Protein AF-A0A1H8RDU5-F1 (afdb_monomer)

Foldseek 3Di:
DWDADPVGFTKDWDWDDDPQKIKTWIDTPVDPPQIFMFIDGNDDSVVRNVVRVVSSVVD

Mean predicted aligned error: 2.86 Å

Radius of gyration: 10.93 Å; Cα contacts (8 Å, |Δi|>4): 119; chains: 1; bounding box: 26×18×29 Å

Sequence (59 aa):
MIGETTSGELIAGHTGGGPGSAVAVYHRLDKRTATAAAFEPDGADATVEATCVGLLGQQ

pLDDT: mean 93.53, std 4.86, range [70.06, 98.06]

Secondary structure (DSSP, 8-state):
-EEE-TT--EEEEEEEEETTEEEEEEEETT-TT-EEEEEEET--HHHHHHHHHHHHTT-

Nearest PDB structures (foldseek):
  3akn-assembly1_A  TM=5.858E-01  e=2.245E-01  Rattus norvegicus
  2db2-assembly1_A  TM=5.218E-01  e=2.329E+00  Homo sapiens
  5gsc-assembly2_B  TM=5.682E-01  e=2.999E+00  Klebsiella aerogenes
  2lba-assembly1_A  TM=4.154E-01  e=2.999E+00  Gallus gallus
  3f1v-assembly1_B  TM=3.948E-01  e=9.359E+00  Escherichia coli

Solvent-accessible surface area (backbone atoms only — not comparable to full-atom values): 3249 Å² total; per-residue (Å²): 92,75,52,65,49,99,86,66,50,46,33,39,36,52,67,50,67,55,95,65,24,12,36,15,39,42,30,39,76,89,38,99,84,43,65,33,67,26,75,27,79,69,38,48,51,71,58,20,39,51,53,17,52,55,55,46,72,76,103

Structure (mmCIF, N/CA/C/O backbone):
data_AF-A0A1H8RDU5-F1
#
_entry.id   AF-A0A1H8RDU5-F1
#
loop_
_atom_site.group_PDB
_atom_site.id
_atom_site.type_symbol
_atom_site.label_atom_id
_atom_site.label_alt_id
_atom_site.label_comp_id
_atom_site.label_asym_id
_atom_site.label_entity_id
_atom_site.label_seq_id
_atom_site.pdbx_PDB_ins_code
_atom_site.Cartn_x
_atom_site.Cartn_y
_atom_site.Cartn_z
_atom_site.occupancy
_atom_site.B_iso_or_equiv
_atom_site.auth_seq_id
_atom_site.auth_comp_id
_atom_site.auth_asym_id
_atom_site.auth_atom_id
_atom_site.pdbx_PDB_model_num
ATOM 1 N N . MET A 1 1 ? 6.848 3.824 6.814 1.00 85.69 1 MET A N 1
ATOM 2 C CA . MET A 1 1 ? 5.999 5.029 6.747 1.00 85.69 1 MET A CA 1
ATOM 3 C C . MET A 1 1 ? 4.903 4.910 7.798 1.00 85.69 1 MET A C 1
ATOM 5 O O . MET A 1 1 ? 4.390 3.814 7.996 1.00 85.69 1 MET A O 1
ATOM 9 N N . ILE A 1 2 ? 4.581 6.008 8.481 1.00 92.56 2 ILE A N 1
ATOM 10 C CA . ILE A 1 2 ? 3.321 6.183 9.217 1.00 92.56 2 ILE A CA 1
ATOM 11 C C . ILE A 1 2 ? 2.619 7.355 8.541 1.00 92.56 2 ILE A C 1
ATOM 13 O O . ILE A 1 2 ? 3.281 8.352 8.244 1.00 92.56 2 ILE A O 1
ATOM 17 N N . GLY A 1 3 ? 1.330 7.221 8.263 1.00 91.75 3 GLY A N 1
ATOM 18 C CA . GLY A 1 3 ? 0.573 8.225 7.531 1.00 91.75 3 GLY A CA 1
ATOM 19 C C . GLY A 1 3 ? -0.921 8.128 7.787 1.00 91.75 3 GLY A C 1
ATOM 20 O O . GLY A 1 3 ? -1.392 7.264 8.525 1.00 91.75 3 GLY A O 1
ATOM 21 N N . GLU A 1 4 ? -1.648 9.039 7.160 1.00 93.25 4 GLU A N 1
ATOM 22 C CA . GLU A 1 4 ? -3.103 9.099 7.171 1.00 93.25 4 GLU A CA 1
ATOM 23 C C . GLU A 1 4 ? -3.589 9.031 5.723 1.00 93.25 4 GLU A C 1
ATOM 25 O O . GLU A 1 4 ? -3.023 9.688 4.844 1.00 93.25 4 GLU A O 1
ATOM 30 N N . THR A 1 5 ? -4.591 8.198 5.455 1.00 89.06 5 THR A N 1
ATOM 31 C CA . THR A 1 5 ? -5.220 8.120 4.131 1.00 89.06 5 THR A CA 1
ATOM 32 C C . THR A 1 5 ? -6.067 9.369 3.867 1.00 89.06 5 THR A C 1
ATOM 34 O O . THR A 1 5 ? -6.423 10.115 4.777 1.00 89.06 5 THR A O 1
ATOM 37 N N . THR A 1 6 ? -6.501 9.573 2.621 1.00 87.25 6 THR A N 1
ATOM 38 C CA . THR A 1 6 ? -7.456 10.647 2.283 1.00 87.25 6 THR A CA 1
ATOM 39 C C . THR A 1 6 ? -8.823 10.495 2.956 1.00 87.25 6 THR A C 1
ATOM 41 O O . THR A 1 6 ? -9.584 11.458 2.996 1.00 87.25 6 THR A O 1
ATOM 44 N N . SER A 1 7 ? -9.144 9.300 3.456 1.00 86.75 7 SER A N 1
ATOM 45 C CA . SER A 1 7 ? -10.389 9.008 4.177 1.00 86.75 7 SER A CA 1
ATOM 46 C C . SER A 1 7 ? -10.231 9.116 5.701 1.00 86.75 7 SER A C 1
ATOM 48 O O . SER A 1 7 ? -11.206 8.928 6.426 1.00 86.75 7 SER A O 1
ATOM 50 N N . GLY A 1 8 ? -9.031 9.453 6.193 1.00 89.81 8 GLY A N 1
ATOM 51 C CA . GLY A 1 8 ? -8.743 9.679 7.610 1.00 89.81 8 GLY A CA 1
ATOM 52 C C . GLY A 1 8 ? -8.293 8.439 8.390 1.00 89.81 8 GLY A C 1
ATOM 53 O O . GLY A 1 8 ? -8.234 8.475 9.620 1.00 89.81 8 GLY A O 1
ATOM 54 N N . GLU A 1 9 ? -7.989 7.317 7.726 1.00 90.56 9 GLU A N 1
ATOM 55 C CA . GLU A 1 9 ? -7.456 6.145 8.424 1.00 90.56 9 GLU A CA 1
ATOM 56 C C . GLU A 1 9 ? -5.968 6.317 8.727 1.00 90.56 9 GLU A C 1
ATOM 58 O O . GLU A 1 9 ? -5.154 6.551 7.833 1.00 90.56 9 GLU A O 1
ATOM 63 N N . LEU A 1 10 ? -5.594 6.114 9.990 1.00 94.94 10 LEU A N 1
ATOM 64 C CA . LEU A 1 10 ? -4.195 6.063 10.399 1.00 94.94 10 LEU A CA 1
ATOM 65 C C . LEU A 1 10 ? -3.593 4.713 10.014 1.00 94.94 10 LEU A C 1
ATOM 67 O O . LEU A 1 10 ? -4.060 3.663 10.466 1.00 94.94 10 LEU A O 1
ATOM 71 N N . ILE A 1 11 ? -2.529 4.736 9.217 1.00 96.00 11 ILE A N 1
ATOM 72 C CA . ILE A 1 11 ? -1.862 3.536 8.715 1.00 96.00 11 ILE A CA 1
ATOM 73 C C . ILE A 1 11 ? -0.360 3.559 8.991 1.00 96.00 11 ILE A C 1
ATOM 75 O O . ILE A 1 11 ? 0.290 4.606 9.029 1.00 96.00 11 ILE A O 1
ATOM 79 N N . ALA A 1 12 ? 0.213 2.371 9.144 1.00 96.88 12 ALA A N 1
ATOM 80 C CA . ALA A 1 12 ? 1.652 2.158 9.130 1.00 96.88 12 ALA A CA 1
ATOM 81 C C . ALA A 1 12 ? 2.005 1.062 8.130 1.00 96.88 12 ALA A C 1
ATOM 83 O O . ALA A 1 12 ? 1.293 0.066 8.002 1.00 96.88 12 ALA A O 1
ATOM 84 N N . GLY A 1 13 ? 3.109 1.243 7.418 1.00 96.25 13 GLY A N 1
ATOM 85 C CA . GLY A 1 13 ? 3.510 0.311 6.377 1.00 96.25 13 GLY A CA 1
ATOM 86 C C . GLY A 1 13 ? 4.623 0.835 5.492 1.00 96.25 13 GLY A C 1
ATOM 87 O O . GLY A 1 13 ? 5.327 1.788 5.845 1.00 96.25 13 GLY A O 1
ATOM 88 N N . HIS A 1 14 ? 4.814 0.184 4.356 1.00 97.62 14 HIS A N 1
ATOM 89 C CA . HIS A 1 14 ? 5.841 0.560 3.400 1.00 97.62 14 HIS A CA 1
ATOM 90 C C . HIS A 1 14 ? 5.449 0.146 1.985 1.00 97.62 14 HIS A C 1
ATOM 92 O O . HIS A 1 14 ? 4.943 -0.957 1.772 1.00 97.62 14 HIS A O 1
ATOM 98 N N . THR A 1 15 ? 5.756 1.029 1.042 1.00 97.44 15 THR A N 1
ATOM 99 C CA . THR A 1 15 ? 5.781 0.750 -0.389 1.00 97.44 15 THR A CA 1
ATOM 100 C C . THR A 1 15 ? 7.233 0.600 -0.823 1.00 97.44 15 THR A C 1
ATOM 102 O O . THR A 1 15 ? 8.081 1.394 -0.412 1.00 97.44 15 THR A O 1
ATOM 105 N N . GLY A 1 16 ? 7.517 -0.421 -1.625 1.00 96.31 16 GLY A N 1
ATOM 106 C CA . GLY A 1 16 ? 8.828 -0.662 -2.210 1.00 96.31 16 GLY A CA 1
ATOM 107 C C . GLY A 1 16 ? 8.714 -1.013 -3.689 1.00 96.31 16 GLY A C 1
ATOM 108 O O . GLY A 1 16 ? 8.029 -1.971 -4.051 1.00 96.31 16 GLY A O 1
ATOM 109 N N . GLY A 1 17 ? 9.414 -0.252 -4.523 1.00 96.19 17 GLY A N 1
ATOM 110 C CA . GLY A 1 17 ? 9.576 -0.512 -5.950 1.00 96.19 17 GLY A CA 1
ATOM 111 C C . GLY A 1 17 ? 10.930 -1.133 -6.290 1.00 96.19 17 GLY A C 1
ATOM 112 O O . GLY A 1 17 ? 1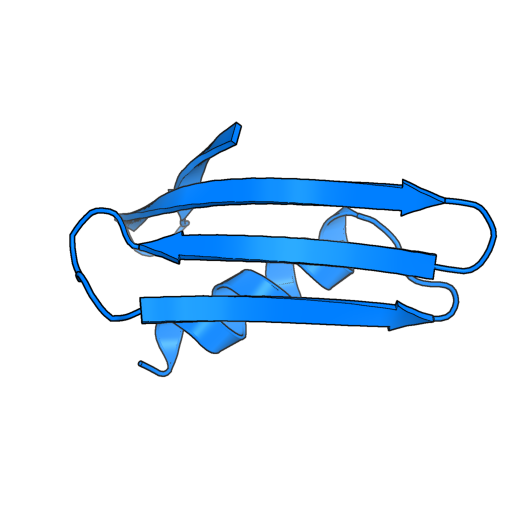1.946 -0.867 -5.642 1.00 96.19 17 GLY A O 1
ATOM 113 N N . GLY A 1 18 ? 10.953 -1.944 -7.345 1.00 93.56 18 GLY A N 1
ATOM 114 C CA . GLY A 1 18 ? 12.163 -2.486 -7.959 1.00 93.56 18 GLY A CA 1
ATOM 115 C C . GLY A 1 18 ? 11.975 -2.708 -9.463 1.00 93.56 18 GLY A C 1
ATOM 116 O O . GLY A 1 18 ? 10.883 -2.498 -9.992 1.00 93.56 18 GLY A O 1
ATOM 117 N N . PRO A 1 19 ? 13.021 -3.128 -10.197 1.00 94.62 19 PRO A N 1
ATOM 118 C CA . PRO A 1 19 ? 12.883 -3.426 -11.618 1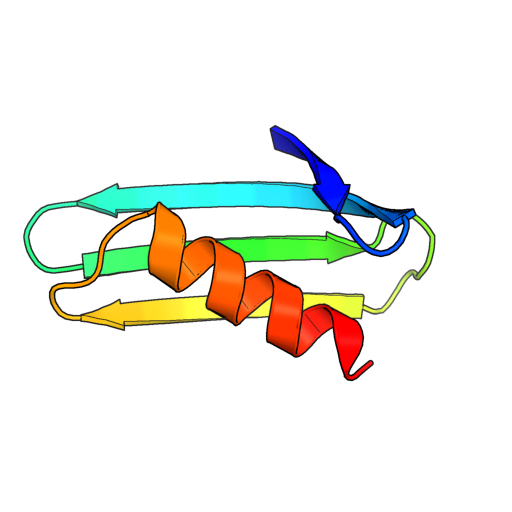.00 94.62 19 PRO A CA 1
ATOM 119 C C . PRO A 1 19 ? 11.746 -4.427 -11.878 1.00 94.62 19 PRO A C 1
ATOM 121 O O . PRO A 1 19 ? 11.779 -5.551 -11.378 1.00 94.62 19 PRO A O 1
ATOM 124 N N . GLY A 1 20 ? 10.744 -4.004 -12.655 1.00 95.00 20 GLY A N 1
ATOM 125 C CA . GLY A 1 20 ? 9.623 -4.842 -13.092 1.00 95.00 20 GLY A CA 1
ATOM 126 C C . GLY A 1 20 ? 8.529 -5.100 -12.052 1.00 95.00 20 GLY A C 1
ATOM 127 O O . GLY A 1 20 ? 7.653 -5.921 -12.314 1.00 95.00 20 GLY A O 1
ATOM 128 N N . SER A 1 21 ? 8.546 -4.461 -10.874 1.00 96.19 21 SER A N 1
ATOM 129 C CA . SER A 1 21 ? 7.427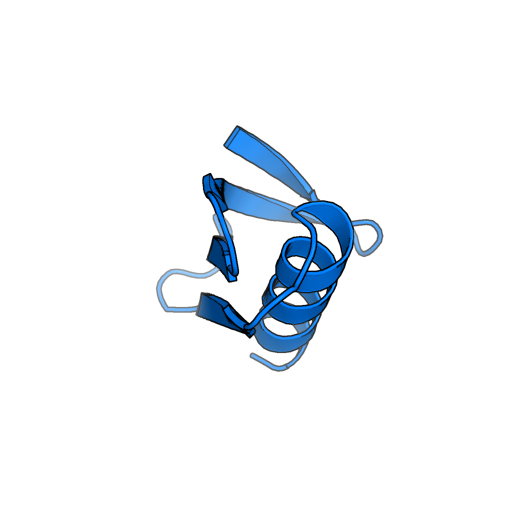 -4.583 -9.926 1.00 96.19 21 SER A CA 1
ATOM 130 C C . SER A 1 21 ? 7.433 -3.550 -8.804 1.00 96.19 21 SER A C 1
ATOM 132 O O . SER A 1 21 ? 8.473 -2.996 -8.445 1.00 96.19 21 SER A O 1
ATOM 134 N N . ALA A 1 22 ? 6.268 -3.384 -8.186 1.00 98.00 22 ALA A N 1
ATOM 135 C CA . ALA A 1 22 ? 6.118 -2.682 -6.923 1.00 98.00 22 ALA A CA 1
ATOM 136 C C . ALA A 1 22 ? 5.255 -3.495 -5.945 1.00 98.00 22 ALA A C 1
ATOM 138 O O . ALA A 1 22 ? 4.398 -4.290 -6.344 1.00 98.00 22 ALA A O 1
ATOM 139 N N . VAL A 1 23 ? 5.490 -3.299 -4.649 1.00 98.06 23 VAL A N 1
ATOM 140 C CA . VAL A 1 23 ? 4.716 -3.902 -3.558 1.00 98.06 23 VAL A CA 1
ATOM 141 C C . VAL A 1 23 ? 4.401 -2.852 -2.500 1.00 98.06 23 VAL A C 1
ATOM 143 O O . VAL A 1 23 ? 5.245 -2.022 -2.171 1.00 98.06 23 VAL A O 1
ATOM 146 N N . ALA A 1 24 ? 3.204 -2.918 -1.930 1.00 98.06 24 ALA A N 1
ATOM 147 C CA . ALA A 1 24 ? 2.809 -2.131 -0.770 1.00 98.06 24 ALA A CA 1
ATOM 148 C C . ALA A 1 24 ? 2.227 -3.046 0.305 1.00 98.06 24 ALA A C 1
ATOM 150 O O . ALA A 1 24 ? 1.482 -3.977 0.000 1.00 98.06 24 ALA A O 1
ATOM 151 N N . VAL A 1 25 ? 2.565 -2.779 1.566 1.00 98.06 25 VAL A N 1
ATOM 152 C CA . VAL A 1 25 ? 1.993 -3.462 2.732 1.00 98.06 25 VAL A CA 1
ATOM 153 C C . VAL A 1 25 ? 1.637 -2.417 3.771 1.00 98.06 25 VAL A C 1
ATOM 155 O O . VAL A 1 25 ? 2.506 -1.655 4.198 1.00 98.06 25 VAL A O 1
ATOM 158 N N . TYR A 1 26 ? 0.381 -2.414 4.205 1.00 97.50 26 TYR A N 1
ATOM 159 C CA . TYR A 1 26 ? -0.142 -1.432 5.147 1.00 97.50 26 TYR A CA 1
ATOM 160 C C . TYR A 1 26 ? -1.042 -2.081 6.201 1.00 97.50 26 TYR A C 1
ATOM 162 O O . TYR A 1 26 ? -1.778 -3.031 5.932 1.00 97.50 26 TYR A O 1
ATOM 170 N N . HIS A 1 27 ? -0.976 -1.548 7.417 1.00 96.75 27 HIS A N 1
ATOM 171 C CA . HIS A 1 27 ? -1.790 -1.929 8.565 1.00 96.75 27 HIS A CA 1
ATOM 172 C C . HIS A 1 27 ? -2.493 -0.697 9.134 1.00 96.75 27 HIS A C 1
ATOM 174 O O . HIS A 1 27 ? -1.860 0.348 9.302 1.00 96.75 27 HIS A O 1
ATOM 180 N N . ARG A 1 28 ? -3.777 -0.826 9.471 1.00 95.25 28 ARG A N 1
ATOM 181 C CA . ARG A 1 28 ? -4.540 0.200 10.189 1.00 95.25 28 ARG A CA 1
ATOM 182 C C . ARG A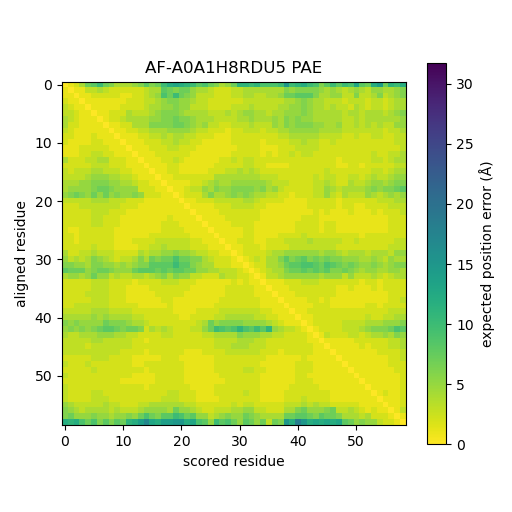 1 28 ? -4.156 0.232 11.660 1.00 95.25 28 ARG A C 1
ATOM 184 O O . ARG A 1 28 ? -4.285 -0.760 12.367 1.00 95.25 28 ARG A O 1
ATOM 191 N N . LEU A 1 29 ? -3.759 1.400 12.143 1.00 94.50 29 LEU A N 1
ATOM 192 C CA . LEU A 1 29 ? -3.356 1.597 13.535 1.00 94.50 29 LEU A CA 1
ATOM 193 C C . LEU A 1 29 ? -4.542 1.610 14.507 1.00 94.50 29 LEU A C 1
ATOM 195 O O . LEU A 1 29 ? -4.367 1.353 15.695 1.00 94.50 29 LEU A O 1
ATOM 199 N N . ASP A 1 30 ? -5.748 1.879 14.010 1.00 91.44 30 ASP A N 1
ATOM 200 C CA . ASP A 1 30 ? -6.989 1.898 14.787 1.00 91.44 30 ASP A CA 1
ATOM 201 C C . ASP A 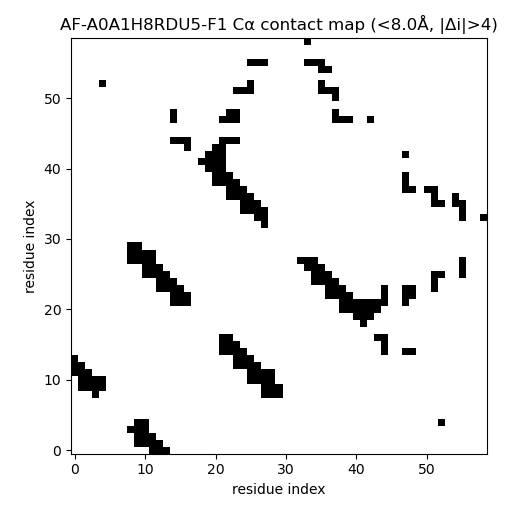1 30 ? -7.714 0.538 14.818 1.00 91.44 30 ASP A C 1
ATOM 203 O O . ASP A 1 30 ? -8.608 0.327 15.640 1.00 91.44 30 ASP A O 1
ATOM 207 N N . LYS A 1 31 ? -7.321 -0.414 13.958 1.00 90.56 31 LYS A N 1
ATOM 208 C CA . LYS A 1 31 ? -7.942 -1.741 13.837 1.00 90.56 31 LYS A CA 1
ATOM 209 C C . LYS A 1 31 ? -6.895 -2.854 13.869 1.00 90.56 31 LYS A C 1
ATOM 211 O O . LYS A 1 31 ? -6.183 -3.100 12.903 1.00 90.56 31 LYS A O 1
ATOM 216 N N . ARG A 1 32 ? -6.912 -3.650 14.942 1.00 85.31 32 ARG A N 1
ATOM 217 C CA . ARG A 1 32 ? -5.922 -4.712 15.206 1.00 85.31 32 ARG A CA 1
ATOM 218 C C . ARG A 1 32 ? -5.798 -5.788 14.113 1.00 85.31 32 ARG A C 1
ATOM 220 O O . ARG A 1 32 ? -4.763 -6.440 14.039 1.00 85.31 32 ARG A O 1
ATOM 227 N N . THR A 1 33 ? -6.826 -6.005 13.294 1.00 88.12 33 THR A N 1
ATOM 228 C CA . THR A 1 33 ? -6.862 -7.076 12.278 1.00 88.12 33 THR A CA 1
ATOM 229 C C . THR A 1 33 ? -6.943 -6.567 10.841 1.00 88.12 33 THR A C 1
ATOM 231 O O . THR A 1 33 ? -7.181 -7.368 9.942 1.00 88.12 33 THR A O 1
ATOM 234 N N . ALA A 1 34 ? -6.767 -5.265 10.605 1.00 93.81 34 ALA A N 1
ATOM 235 C CA . ALA A 1 34 ? -6.867 -4.698 9.265 1.00 93.81 34 ALA A CA 1
ATOM 236 C C . ALA A 1 34 ? -5.471 -4.457 8.679 1.00 93.81 34 ALA A C 1
ATOM 238 O O . ALA A 1 34 ? 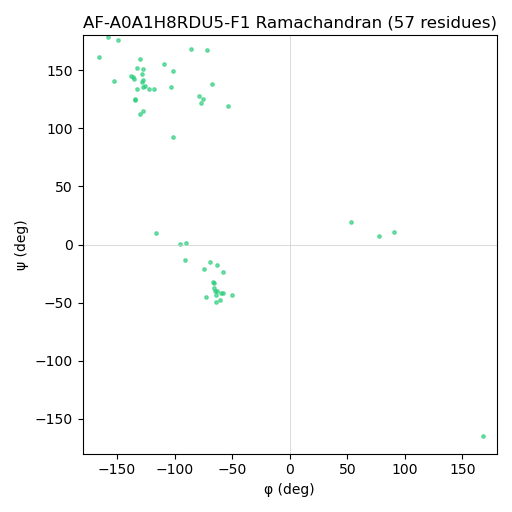-4.836 -3.430 8.918 1.00 93.81 34 ALA A O 1
ATOM 239 N N . THR A 1 35 ? -4.987 -5.453 7.943 1.00 96.25 35 THR A N 1
ATOM 240 C CA . THR A 1 35 ? -3.731 -5.419 7.188 1.00 96.25 35 THR A CA 1
ATOM 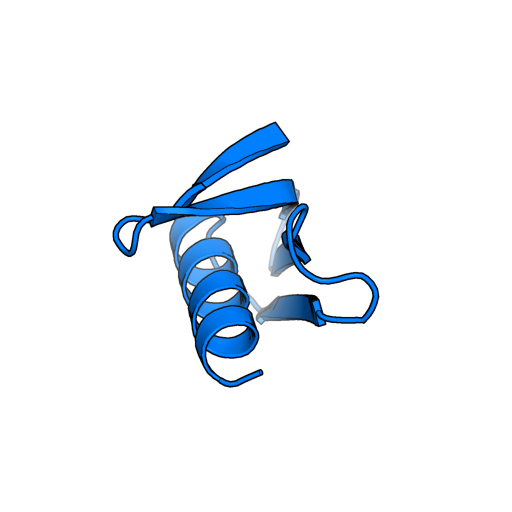241 C C . THR A 1 35 ? -4.029 -5.832 5.755 1.00 96.25 35 THR A C 1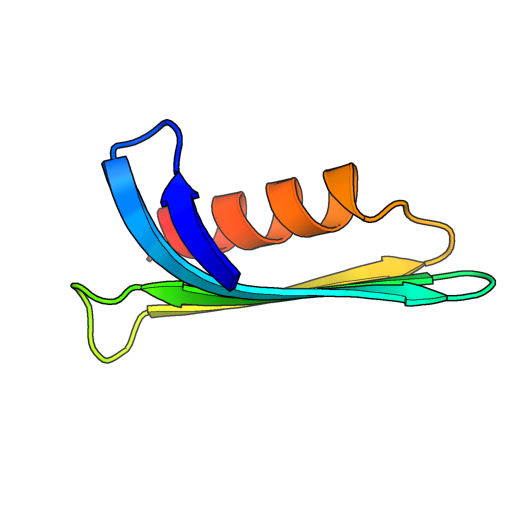
ATOM 243 O O . THR A 1 35 ? -4.720 -6.830 5.538 1.00 96.25 35 THR A O 1
ATOM 246 N N . ALA A 1 36 ? -3.475 -5.105 4.789 1.00 96.69 36 ALA A N 1
ATOM 247 C CA . ALA A 1 36 ? -3.508 -5.482 3.384 1.00 96.69 36 ALA A CA 1
ATOM 248 C C . ALA A 1 36 ? -2.113 -5.411 2.765 1.00 96.69 36 ALA A C 1
ATOM 250 O O . ALA A 1 36 ? -1.211 -4.736 3.268 1.00 96.69 36 ALA A O 1
ATOM 251 N N . ALA A 1 37 ? -1.969 -6.126 1.657 1.00 97.62 37 ALA A N 1
ATOM 252 C CA . ALA A 1 37 ? -0.822 -6.043 0.779 1.00 97.62 37 ALA A CA 1
ATOM 253 C C . ALA A 1 37 ? -1.308 -6.010 -0.672 1.00 97.62 37 ALA A C 1
ATOM 255 O O . ALA A 1 37 ? -2.277 -6.690 -1.014 1.00 97.62 37 ALA A O 1
ATOM 256 N N . ALA A 1 38 ? -0.616 -5.251 -1.512 1.00 98.00 38 ALA A N 1
ATOM 257 C CA . ALA A 1 38 ? -0.811 -5.241 -2.953 1.00 98.00 38 ALA A CA 1
ATOM 258 C C . ALA A 1 38 ? 0.532 -5.439 -3.655 1.00 98.00 38 ALA A C 1
ATOM 260 O O . ALA A 1 38 ? 1.572 -4.997 -3.167 1.00 98.00 38 ALA A O 1
ATOM 261 N N . PHE A 1 39 ? 0.495 -6.106 -4.803 1.00 97.69 39 PHE A N 1
ATOM 262 C CA . PHE A 1 39 ? 1.639 -6.324 -5.678 1.00 97.69 39 PHE A CA 1
ATOM 263 C C . PHE A 1 39 ? 1.219 -6.000 -7.106 1.00 97.69 39 PHE A C 1
ATOM 265 O O . PHE A 1 39 ? 0.168 -6.462 -7.554 1.00 97.69 39 PHE A O 1
ATOM 272 N N . GLU A 1 40 ? 2.049 -5.246 -7.815 1.00 97.44 40 GLU A N 1
ATOM 273 C CA . GLU A 1 40 ? 1.818 -4.892 -9.211 1.00 97.44 40 GLU A CA 1
ATOM 274 C C . GLU A 1 40 ? 3.050 -5.251 -10.056 1.00 97.44 40 GLU A C 1
ATOM 276 O O . GLU A 1 40 ? 4.119 -4.659 -9.856 1.00 97.44 40 GLU A O 1
ATOM 281 N N . PRO A 1 41 ? 2.935 -6.206 -11.001 1.00 96.44 41 PRO A N 1
ATOM 282 C CA . PRO A 1 41 ? 3.971 -6.422 -12.005 1.00 96.44 41 PRO A CA 1
ATOM 283 C C . PRO A 1 41 ? 4.031 -5.211 -12.939 1.00 96.44 41 PRO A C 1
ATOM 285 O O . PRO A 1 41 ? 2.994 -4.664 -13.313 1.00 96.44 41 PRO A O 1
ATOM 288 N N . ASP A 1 42 ? 5.246 -4.781 -13.276 1.00 95.12 42 ASP A N 1
ATOM 289 C CA . ASP A 1 42 ? 5.526 -3.576 -14.070 1.00 95.12 42 ASP A CA 1
ATOM 290 C C . ASP A 1 42 ? 4.856 -2.291 -13.526 1.00 95.12 42 ASP A C 1
ATOM 292 O O . ASP A 1 42 ? 4.692 -1.305 -14.245 1.00 95.12 42 ASP A O 1
ATOM 296 N N . GLY A 1 43 ? 4.463 -2.305 -12.247 1.00 89.81 43 GLY A N 1
ATOM 297 C CA . GLY A 1 43 ? 3.763 -1.215 -11.576 1.00 89.81 43 GLY A CA 1
ATOM 298 C C . GLY A 1 43 ? 4.695 -0.157 -10.992 1.00 89.81 43 GLY A C 1
ATOM 299 O O . GLY A 1 43 ? 5.907 -0.346 -10.878 1.00 89.81 43 GLY A O 1
ATOM 300 N N . ALA A 1 44 ? 4.100 0.964 -10.588 1.00 93.75 44 ALA A N 1
ATOM 301 C CA . ALA A 1 44 ? 4.780 2.045 -9.888 1.00 93.75 44 ALA A CA 1
ATOM 302 C C . ALA A 1 44 ? 4.342 2.104 -8.420 1.00 93.75 44 ALA A C 1
ATOM 304 O O . ALA A 1 44 ? 3.220 1.728 -8.077 1.00 93.75 44 ALA A O 1
ATOM 305 N N . ASP A 1 45 ? 5.202 2.661 -7.566 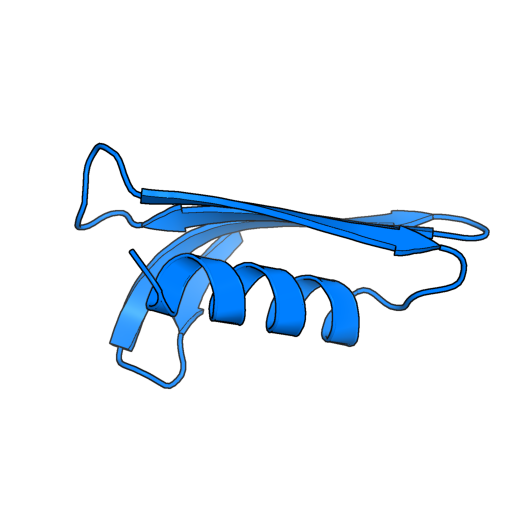1.00 94.25 45 ASP A N 1
ATOM 306 C CA . ASP A 1 45 ? 4.949 2.831 -6.131 1.00 94.25 45 ASP A CA 1
ATOM 307 C C . ASP A 1 45 ? 3.583 3.483 -5.856 1.00 94.25 45 ASP A C 1
ATOM 309 O O . ASP A 1 45 ? 2.819 3.014 -5.017 1.00 94.25 45 ASP A O 1
ATOM 313 N N . ALA A 1 46 ? 3.233 4.525 -6.614 1.00 92.88 46 ALA A N 1
ATOM 314 C CA . ALA A 1 46 ? 1.981 5.251 -6.421 1.00 92.88 46 ALA A CA 1
ATOM 315 C C . ALA A 1 46 ? 0.727 4.404 -6.714 1.00 92.88 46 ALA A C 1
ATOM 317 O O . ALA A 1 46 ? -0.259 4.518 -5.985 1.00 92.88 46 ALA A O 1
ATOM 318 N N . THR A 1 47 ? 0.734 3.561 -7.757 1.00 95.56 47 THR A N 1
ATOM 319 C CA . THR A 1 47 ? -0.430 2.710 -8.060 1.00 95.56 47 THR A CA 1
ATOM 320 C C . THR A 1 47 ? -0.567 1.578 -7.058 1.00 95.56 47 THR A C 1
ATOM 322 O O . THR A 1 47 ? -1.657 1.399 -6.517 1.00 95.56 47 THR A O 1
ATOM 325 N N . VAL A 1 48 ? 0.524 0.881 -6.721 1.00 97.12 48 VAL A N 1
ATOM 326 C CA . VAL A 1 48 ? 0.444 -0.237 -5.769 1.00 97.12 48 VAL A CA 1
ATOM 327 C C . VAL A 1 48 ? 0.053 0.236 -4.365 1.00 97.12 48 VAL A C 1
ATOM 329 O O . VAL A 1 48 ? -0.686 -0.454 -3.659 1.00 97.12 48 VAL A O 1
ATOM 332 N N . GLU A 1 49 ? 0.479 1.439 -3.971 1.00 95.75 49 GLU A N 1
ATOM 333 C CA . GLU A 1 49 ? 0.062 2.077 -2.725 1.00 95.75 49 GLU A CA 1
ATOM 334 C C . GLU A 1 49 ? -1.440 2.373 -2.719 1.00 95.75 49 GLU A C 1
ATOM 336 O O . GLU A 1 49 ? -2.139 1.966 -1.787 1.00 95.75 49 GLU A O 1
ATOM 341 N N . ALA A 1 50 ? -1.957 3.005 -3.778 1.00 94.81 50 ALA A N 1
ATOM 342 C CA . ALA A 1 50 ? -3.384 3.284 -3.918 1.00 94.81 50 ALA A CA 1
ATOM 343 C C . ALA A 1 50 ? -4.223 1.994 -3.906 1.00 94.81 50 ALA A C 1
ATOM 345 O O . ALA A 1 50 ? -5.246 1.928 -3.218 1.00 94.81 50 ALA A O 1
ATOM 346 N N . THR A 1 51 ? -3.761 0.948 -4.596 1.00 96.38 51 THR A N 1
ATOM 347 C CA . THR A 1 51 ? -4.392 -0.378 -4.594 1.00 96.38 51 THR A CA 1
ATOM 348 C C . THR A 1 51 ? -4.428 -0.967 -3.181 1.00 96.38 51 THR A C 1
ATOM 350 O O . THR A 1 51 ? -5.481 -1.415 -2.721 1.00 96.38 51 THR A O 1
ATOM 353 N N . CYS A 1 52 ? -3.310 -0.929 -2.450 1.00 96.62 52 CYS A N 1
ATOM 354 C CA . CYS A 1 52 ? -3.241 -1.462 -1.090 1.00 96.62 52 CYS A CA 1
ATOM 355 C C . CYS A 1 52 ? -4.158 -0.703 -0.120 1.00 96.62 52 CYS A C 1
ATOM 357 O O . CYS A 1 52 ? -4.863 -1.329 0.672 1.00 96.62 52 CYS A O 1
ATOM 359 N N . VAL A 1 53 ? -4.182 0.632 -0.189 1.00 94.50 53 VAL A N 1
ATOM 360 C CA . VAL A 1 53 ? -5.074 1.468 0.633 1.00 94.50 53 VAL A CA 1
ATOM 361 C C . VAL A 1 53 ? -6.544 1.187 0.306 1.00 94.50 53 VAL A C 1
ATOM 363 O O . VAL A 1 53 ? -7.359 1.061 1.221 1.00 94.50 53 VAL A O 1
ATOM 366 N N . GLY A 1 54 ? -6.881 0.996 -0.972 1.00 94.31 54 GLY A N 1
ATOM 367 C CA . GLY A 1 54 ? -8.224 0.594 -1.394 1.00 94.31 54 GLY A CA 1
ATOM 368 C C . GLY A 1 54 ? -8.682 -0.723 -0.758 1.00 94.31 54 GLY A C 1
ATOM 369 O O . GLY A 1 54 ? -9.814 -0.807 -0.283 1.00 94.31 54 GLY A O 1
ATOM 370 N N . LEU A 1 55 ? -7.797 -1.722 -0.669 1.00 94.44 55 LEU A N 1
ATOM 371 C CA . LEU A 1 55 ? -8.084 -3.002 -0.004 1.00 94.44 55 LEU A CA 1
ATOM 372 C C . LEU A 1 55 ? -8.308 -2.843 1.510 1.00 94.44 55 LEU A C 1
ATOM 374 O O . LEU A 1 55 ? -9.184 -3.498 2.071 1.00 94.44 55 LEU A O 1
ATOM 378 N N . LEU A 1 56 ? -7.562 -1.954 2.173 1.00 91.62 56 LEU A N 1
ATOM 379 C CA . LEU A 1 56 ? -7.743 -1.649 3.602 1.00 91.62 56 LEU A CA 1
ATOM 380 C C . LEU A 1 56 ? -9.074 -0.956 3.909 1.00 91.62 56 LEU A C 1
ATOM 382 O O . LEU A 1 56 ? -9.640 -1.175 4.981 1.00 91.62 56 LEU A O 1
ATOM 386 N N . GLY A 1 57 ? -9.583 -0.142 2.982 1.00 85.75 57 GLY A N 1
ATOM 387 C CA . GLY A 1 57 ? -10.891 0.509 3.106 1.00 85.75 57 GLY A CA 1
ATOM 388 C C . GLY A 1 57 ? -12.080 -0.456 3.008 1.00 85.75 57 GLY A C 1
ATOM 389 O O . GLY A 1 57 ? -13.190 -0.098 3.393 1.00 85.75 57 GLY A O 1
ATOM 390 N N . GLN A 1 58 ? -11.863 -1.682 2.522 1.00 82.50 58 GLN A N 1
ATOM 391 C CA . GLN A 1 58 ? -12.895 -2.719 2.401 1.00 82.50 58 GLN A CA 1
ATOM 392 C C . GLN A 1 58 ? -13.026 -3.613 3.652 1.00 82.50 58 GLN A C 1
ATOM 394 O O . GLN A 1 58 ? -13.839 -4.538 3.645 1.00 82.50 58 GLN A O 1
ATOM 399 N N . GLN A 1 59 ? -12.242 -3.357 4.711 1.00 70.06 59 GLN A N 1
ATOM 400 C CA . GLN A 1 59 ? -12.182 -4.152 5.953 1.00 70.06 59 GLN A CA 1
ATOM 401 C C . GLN A 1 59 ? -12.839 -3.474 7.164 1.00 70.06 59 GLN A C 1
ATOM 403 O O . GLN A 1 59 ? -12.688 -2.244 7.362 1.00 70.06 59 GLN A O 1
#